Protein AF-A0A2T8IN12-F1 (afdb_monomer_lite)

Secondary structure (DSSP, 8-state):
-----TTS---------HHHHHHHHHHHHHTS-S----TTSHHHHHHHHHHHHHHHHHHHHHHH--SPPPPPP---HHHHHHHHHTSTT--HHHHHHHHHHHTT-HHHHHHHHHS-HHHHHHHHHHHHHTT--

Structure (mmCIF, N/CA/C/O backbone):
data_AF-A0A2T8IN12-F1
#
_entry.id   AF-A0A2T8IN12-F1
#
loop_
_atom_site.group_PDB
_atom_site.id
_atom_site.type_symbol
_atom_site.label_atom_id
_atom_site.label_alt_id
_atom_site.label_comp_id
_atom_site.label_asym_id
_atom_site.label_entity_id
_atom_site.label_seq_id
_atom_site.pdbx_PDB_ins_code
_atom_site.Cartn_x
_atom_site.Cartn_y
_atom_site.Cartn_z
_atom_site.occupancy
_atom_site.B_iso_or_equiv
_atom_site.auth_seq_id
_atom_site.auth_comp_id
_atom_site.auth_asym_id
_atom_site.auth_atom_id
_atom_site.pdbx_PDB_model_num
ATOM 1 N N . MET A 1 1 ? 20.262 48.082 23.433 1.00 47.81 1 MET A N 1
ATOM 2 C CA . MET A 1 1 ? 20.733 46.993 22.547 1.00 47.81 1 MET A CA 1
ATOM 3 C C . MET A 1 1 ? 19.519 46.259 22.008 1.00 47.81 1 MET A C 1
ATOM 5 O O . MET A 1 1 ? 18.565 46.133 22.762 1.00 47.81 1 MET A O 1
ATOM 9 N N . GLN A 1 2 ? 19.603 45.793 20.756 1.00 47.00 2 GLN A N 1
ATOM 10 C CA . GLN A 1 2 ? 18.545 45.247 19.884 1.00 47.00 2 GLN A CA 1
ATOM 11 C C . GLN A 1 2 ? 17.667 46.369 19.283 1.00 47.00 2 GLN A C 1
ATOM 13 O O . GLN A 1 2 ? 16.804 46.893 19.968 1.00 47.00 2 GLN A O 1
ATOM 18 N N . SER A 1 3 ? 17.843 46.939 18.082 1.00 46.34 3 SER A N 1
ATOM 19 C CA . SER A 1 3 ? 18.416 46.531 16.783 1.00 46.34 3 SER A CA 1
ATOM 20 C C . SER A 1 3 ? 17.981 45.152 16.295 1.00 46.34 3 SER A C 1
ATOM 22 O O . SER A 1 3 ? 18.383 44.154 16.879 1.00 46.34 3 SER A O 1
ATOM 24 N N . ALA A 1 4 ? 17.269 45.145 15.163 1.00 51.28 4 ALA A N 1
ATOM 25 C CA . ALA A 1 4 ? 16.665 43.989 14.499 1.00 51.28 4 ALA A CA 1
ATOM 26 C C . ALA A 1 4 ? 15.532 43.402 15.355 1.00 51.28 4 ALA A C 1
ATOM 28 O O . ALA A 1 4 ? 15.765 42.807 16.391 1.00 51.28 4 ALA A O 1
ATOM 29 N N . LEU A 1 5 ? 14.257 43.613 15.039 1.00 48.06 5 LEU A N 1
ATOM 30 C CA . LEU A 1 5 ? 13.572 42.770 14.054 1.00 48.06 5 LEU A CA 1
ATOM 31 C C . LEU A 1 5 ? 12.218 43.371 13.607 1.00 48.06 5 LEU A C 1
ATOM 33 O O . LEU A 1 5 ? 11.322 42.638 13.209 1.00 48.06 5 LEU A O 1
ATOM 37 N N . PHE A 1 6 ? 12.034 44.696 13.606 1.00 42.88 6 PHE A N 1
ATOM 38 C CA . PHE A 1 6 ? 10.817 45.303 13.027 1.00 42.88 6 PHE A CA 1
ATOM 39 C C . PHE A 1 6 ? 10.934 45.525 11.509 1.00 42.88 6 PHE A C 1
ATOM 41 O O . PHE A 1 6 ? 10.528 46.545 10.958 1.00 42.88 6 PHE A O 1
ATOM 48 N N . THR A 1 7 ? 11.564 44.574 10.821 1.00 45.62 7 THR A N 1
ATOM 49 C CA . THR A 1 7 ? 11.820 44.645 9.376 1.00 45.62 7 THR A CA 1
ATOM 50 C C . THR A 1 7 ? 11.661 43.284 8.714 1.00 45.62 7 THR A C 1
ATOM 52 O O . THR A 1 7 ? 12.397 42.995 7.788 1.00 45.62 7 THR A O 1
ATOM 55 N N . GLN A 1 8 ? 10.731 42.431 9.157 1.00 51.09 8 GLN A N 1
ATOM 56 C CA . GLN A 1 8 ? 10.420 41.177 8.447 1.00 51.09 8 GLN A CA 1
ATOM 57 C C . GLN A 1 8 ? 8.926 40.830 8.432 1.00 51.09 8 GLN A C 1
ATOM 59 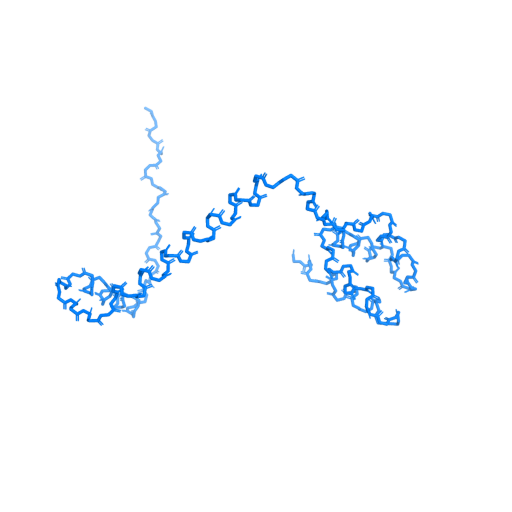O O . GLN A 1 8 ? 8.548 39.693 8.669 1.00 51.09 8 GLN A O 1
ATOM 64 N N . LEU A 1 9 ? 8.063 41.785 8.077 1.00 41.50 9 LEU A N 1
ATOM 65 C CA . LEU A 1 9 ? 6.827 41.422 7.370 1.00 41.50 9 LEU A CA 1
ATOM 66 C C . LEU A 1 9 ? 6.371 42.522 6.396 1.00 41.50 9 LEU A C 1
ATOM 68 O O . LEU A 1 9 ? 5.187 42.808 6.251 1.00 41.50 9 LEU A O 1
ATOM 72 N N . ILE A 1 10 ? 7.326 43.138 5.691 1.00 45.25 10 ILE A N 1
ATOM 73 C CA . ILE A 1 10 ? 7.019 43.771 4.405 1.00 45.25 10 ILE A CA 1
ATOM 74 C C . ILE A 1 10 ? 6.948 42.621 3.405 1.00 45.25 10 ILE A C 1
ATOM 76 O O . ILE A 1 10 ? 7.937 42.252 2.776 1.00 45.25 10 ILE A O 1
ATOM 80 N N . VAL A 1 11 ? 5.772 42.000 3.314 1.00 46.38 11 VAL A N 1
ATOM 81 C CA . VAL A 1 11 ? 5.441 41.153 2.169 1.00 46.38 11 VAL A CA 1
ATOM 82 C C . VAL A 1 11 ? 5.597 42.040 0.931 1.00 46.38 11 VAL A C 1
ATOM 84 O O . VAL A 1 11 ? 5.002 43.124 0.900 1.00 46.38 11 VAL A O 1
ATOM 87 N N . PRO A 1 12 ? 6.399 41.655 -0.077 1.00 46.28 12 PRO A N 1
ATOM 88 C CA . PRO A 1 12 ? 6.499 42.436 -1.293 1.00 46.28 12 PRO A CA 1
ATOM 89 C C . PRO A 1 12 ? 5.096 42.543 -1.883 1.00 46.28 12 PRO A C 1
ATOM 91 O O . PRO A 1 12 ? 4.474 41.532 -2.204 1.00 46.28 12 PRO A O 1
ATOM 94 N N . MET A 1 13 ? 4.598 43.772 -2.024 1.00 45.09 13 MET A N 1
ATOM 95 C CA . MET A 1 13 ? 3.418 44.124 -2.816 1.00 45.09 13 MET A CA 1
ATOM 96 C C . MET A 1 13 ? 3.723 43.864 -4.301 1.00 45.09 13 MET A C 1
ATOM 98 O O . MET A 1 13 ? 3.753 44.769 -5.135 1.00 45.09 13 MET A O 1
ATOM 102 N N . ALA A 1 14 ? 4.003 42.608 -4.636 1.00 53.56 14 ALA A N 1
ATOM 103 C CA . ALA A 1 14 ? 4.143 42.114 -5.985 1.00 53.56 14 ALA A CA 1
ATOM 104 C C . ALA A 1 14 ? 2.744 42.103 -6.608 1.00 53.56 14 ALA A C 1
ATOM 106 O O . ALA A 1 14 ? 1.957 41.181 -6.432 1.00 53.56 14 ALA A O 1
ATOM 107 N N . LYS A 1 15 ? 2.430 43.206 -7.294 1.00 63.59 15 LYS A N 1
ATOM 108 C CA . LYS A 1 15 ? 1.442 43.311 -8.375 1.00 63.59 15 LYS A CA 1
ATOM 109 C C . LYS A 1 15 ? 0.139 42.529 -8.141 1.00 63.59 15 LYS A C 1
ATOM 111 O O . LYS A 1 15 ? -0.185 41.630 -8.911 1.00 63.59 15 LYS A O 1
ATOM 116 N N . VAL A 1 16 ? -0.664 42.934 -7.154 1.00 61.81 16 VAL A N 1
ATOM 117 C CA . VAL A 1 16 ? -2.066 42.485 -7.083 1.00 61.81 16 VAL A CA 1
ATOM 118 C C . VAL A 1 16 ? -2.742 42.860 -8.410 1.00 61.81 16 VAL A C 1
ATOM 120 O O . VAL A 1 16 ? -2.788 44.050 -8.753 1.00 61.81 16 VAL A O 1
ATOM 123 N N . PRO A 1 17 ? -3.233 41.889 -9.204 1.00 72.69 17 PRO A N 1
ATOM 124 C CA . PRO A 1 17 ? -3.861 42.187 -10.481 1.00 72.69 17 PRO A CA 1
ATOM 125 C C . PRO A 1 17 ? -5.030 43.147 -10.261 1.00 72.69 17 PRO A C 1
ATOM 127 O O . PRO A 1 17 ? -5.839 42.955 -9.355 1.00 72.69 17 PRO A O 1
ATOM 130 N N . ARG A 1 18 ? -5.167 44.180 -11.103 1.00 64.56 18 ARG A N 1
ATOM 131 C CA . ARG A 1 18 ? -6.249 45.182 -10.972 1.00 64.56 18 ARG A CA 1
ATOM 132 C C . ARG A 1 18 ? -7.651 44.554 -10.945 1.00 64.56 18 ARG A C 1
ATOM 134 O O . ARG A 1 18 ? -8.581 45.163 -10.427 1.00 64.56 18 ARG A O 1
ATOM 141 N N . GLN A 1 19 ? -7.797 43.347 -11.492 1.00 68.38 19 GLN A N 1
ATOM 142 C CA . GLN A 1 19 ? -9.016 42.544 -11.415 1.00 68.38 19 GLN A CA 1
ATOM 143 C C . GLN A 1 19 ? -9.281 42.008 -10.000 1.00 68.38 19 GLN A C 1
ATOM 145 O O . GLN A 1 19 ? -10.405 42.116 -9.524 1.00 68.38 19 GLN A O 1
ATOM 150 N N . VAL A 1 20 ? -8.250 41.526 -9.299 1.00 70.19 20 VAL A N 1
ATOM 151 C CA . VAL A 1 20 ? -8.346 41.061 -7.906 1.00 70.19 20 VAL A CA 1
ATOM 152 C C . VAL A 1 20 ? -8.691 42.225 -6.986 1.00 70.19 20 VAL A C 1
ATOM 154 O O . VAL A 1 20 ? -9.594 42.098 -6.170 1.00 70.19 20 VAL A O 1
ATOM 157 N N . LEU A 1 21 ? -8.077 43.398 -7.180 1.00 70.38 21 LEU A N 1
ATOM 158 C CA . LEU A 1 21 ? -8.422 44.591 -6.399 1.00 70.38 21 LEU A CA 1
ATOM 159 C C . LEU A 1 21 ? -9.871 45.050 -6.646 1.00 70.38 21 LEU A C 1
ATOM 161 O O . LEU A 1 21 ? -10.548 45.473 -5.712 1.00 70.38 21 LEU A O 1
ATOM 165 N N . ARG A 1 22 ? -10.376 44.933 -7.885 1.00 69.88 22 ARG A N 1
ATOM 166 C CA . ARG A 1 22 ? -11.790 45.198 -8.202 1.00 69.88 22 ARG A CA 1
ATOM 167 C C . ARG A 1 22 ? -12.725 44.193 -7.532 1.00 69.88 22 ARG A C 1
ATOM 169 O O . ARG A 1 22 ? -13.716 44.615 -6.950 1.00 69.88 22 ARG A O 1
ATOM 176 N N . LEU A 1 23 ? -12.398 42.903 -7.561 1.00 72.44 23 LEU A N 1
ATOM 177 C CA . LEU A 1 23 ? -13.172 41.851 -6.892 1.00 72.44 23 LEU A CA 1
ATOM 178 C C . LEU A 1 23 ? -13.209 42.040 -5.373 1.00 72.44 23 LEU A C 1
ATOM 180 O O . LEU A 1 23 ? -14.281 41.959 -4.779 1.00 72.44 23 LEU A O 1
ATOM 184 N N . LEU A 1 24 ? -12.069 42.370 -4.763 1.00 72.81 24 LEU A N 1
ATOM 185 C CA . LEU A 1 24 ? -11.970 42.653 -3.330 1.00 72.81 24 LEU A CA 1
ATOM 186 C C . LEU A 1 24 ? -12.774 43.899 -2.949 1.00 72.81 24 LEU A C 1
ATOM 188 O O . LEU A 1 24 ? -13.449 43.906 -1.925 1.00 72.81 24 LEU A O 1
ATOM 192 N N . LYS A 1 25 ? -12.775 44.929 -3.804 1.00 71.94 25 LYS A N 1
ATOM 193 C CA . LYS A 1 25 ? -13.566 46.148 -3.593 1.00 71.94 25 LYS A CA 1
ATOM 194 C C . LYS A 1 25 ? -15.070 45.915 -3.760 1.00 71.94 25 LYS A C 1
ATOM 196 O O . LYS A 1 25 ? -15.849 46.488 -3.008 1.00 71.94 25 LYS A O 1
ATOM 201 N N . ILE A 1 26 ? -15.479 45.045 -4.686 1.00 73.50 26 ILE A N 1
ATOM 202 C CA . ILE A 1 26 ? -16.879 44.613 -4.824 1.00 73.50 26 ILE A CA 1
ATOM 203 C C . ILE A 1 26 ? -17.306 43.815 -3.587 1.00 73.50 26 ILE A C 1
ATOM 205 O O . ILE A 1 26 ? -18.364 44.096 -3.036 1.00 73.50 26 ILE A O 1
ATOM 209 N N . HIS A 1 27 ? -16.481 42.877 -3.113 1.00 65.00 27 HIS A N 1
ATOM 210 C CA . HIS A 1 27 ? -16.777 42.092 -1.909 1.00 65.00 27 HIS A CA 1
ATOM 211 C C . HIS A 1 27 ? -16.854 42.955 -0.644 1.00 65.00 27 HIS A C 1
ATOM 213 O O . HIS A 1 27 ? -17.773 42.782 0.151 1.00 65.00 27 HIS A O 1
ATOM 219 N N . LEU A 1 28 ? -15.940 43.917 -0.478 1.00 66.00 28 LEU A N 1
ATOM 220 C CA . LEU A 1 28 ? -15.965 44.848 0.653 1.00 66.00 28 LEU A CA 1
ATOM 221 C C . LEU A 1 28 ? -17.167 45.799 0.594 1.00 66.00 28 LEU A C 1
ATOM 223 O O . LEU A 1 28 ? -17.809 46.016 1.614 1.00 66.00 28 LEU A O 1
ATOM 227 N N . ASN A 1 29 ? -17.534 46.309 -0.587 1.00 62.12 29 ASN A N 1
ATOM 228 C CA . ASN A 1 29 ? -18.744 47.126 -0.726 1.00 62.12 29 ASN A CA 1
ATOM 229 C C . ASN A 1 29 ? -20.026 46.309 -0.491 1.00 62.12 29 ASN A C 1
ATOM 231 O O . ASN A 1 29 ? -20.970 46.834 0.085 1.00 62.12 29 ASN A O 1
ATOM 235 N N . LYS A 1 30 ? -20.054 45.021 -0.865 1.00 59.25 30 LYS A N 1
ATOM 236 C CA . LYS A 1 30 ? -21.177 44.107 -0.581 1.00 59.25 30 LYS A CA 1
ATOM 237 C C . LYS A 1 30 ? -21.344 43.777 0.904 1.00 59.25 30 LYS A C 1
ATOM 239 O O . LYS A 1 30 ? -22.436 43.390 1.300 1.00 59.25 30 LYS A O 1
ATOM 244 N N . LEU A 1 31 ? -20.295 43.935 1.710 1.00 49.66 31 LEU A N 1
ATOM 245 C CA . LEU A 1 31 ? -20.355 43.800 3.170 1.00 49.66 31 LEU A CA 1
ATOM 246 C C . LEU A 1 31 ? -20.833 45.081 3.873 1.00 49.66 31 LEU A C 1
ATOM 248 O O . LEU A 1 31 ? -21.176 45.021 5.049 1.00 49.66 31 LEU A O 1
ATOM 252 N N . ASN A 1 32 ? -20.881 46.212 3.161 1.00 50.28 32 ASN A N 1
ATOM 253 C CA . ASN A 1 32 ? -21.268 47.518 3.700 1.00 50.28 32 ASN A CA 1
ATOM 254 C C . ASN A 1 32 ? -22.688 47.965 3.310 1.00 50.28 32 ASN A C 1
ATOM 256 O O . ASN A 1 32 ? -23.072 49.076 3.667 1.00 50.28 32 ASN A O 1
ATOM 260 N N . ASP A 1 33 ? -23.469 47.133 2.613 1.00 41.09 33 ASP A N 1
ATOM 261 C CA . ASP A 1 33 ? -24.890 47.395 2.352 1.00 41.09 33 ASP A CA 1
ATOM 262 C C . ASP A 1 33 ? -25.755 46.764 3.463 1.00 41.09 33 ASP A C 1
ATOM 264 O O . ASP A 1 33 ? -25.914 45.540 3.487 1.00 41.09 33 ASP A O 1
ATOM 268 N N . PRO A 1 34 ? -26.372 47.549 4.369 1.00 51.28 34 PRO A N 1
ATOM 269 C CA . PRO A 1 34 ? -27.286 47.029 5.389 1.00 51.28 34 PRO A CA 1
ATOM 270 C C . PRO A 1 34 ? -28.676 46.638 4.842 1.00 51.28 34 PRO A C 1
ATOM 272 O O . PRO A 1 34 ? -29.621 46.505 5.610 1.00 51.28 34 PRO A O 1
ATOM 275 N N . SER A 1 35 ? -28.828 46.435 3.530 1.00 54.31 35 SER A N 1
ATOM 276 C CA . SER A 1 35 ? -30.115 46.127 2.892 1.00 54.31 35 SER A CA 1
ATOM 277 C C . SER A 1 35 ? -30.001 44.943 1.928 1.00 54.31 35 SER A C 1
ATOM 279 O O . SER A 1 35 ? -30.220 45.065 0.724 1.00 54.31 35 SER A O 1
ATOM 281 N N . LEU A 1 36 ? -29.668 43.770 2.465 1.00 47.16 36 LEU A N 1
ATOM 282 C CA . LEU A 1 36 ? -29.955 42.486 1.824 1.00 47.16 36 LEU A CA 1
ATOM 283 C C . LEU A 1 36 ? -31.147 41.862 2.548 1.00 47.16 36 LEU A C 1
ATOM 285 O O . LEU A 1 36 ? -30.993 40.984 3.395 1.00 47.16 36 LEU A O 1
ATOM 289 N N . ASP A 1 37 ? -32.338 42.356 2.218 1.00 50.78 37 ASP A N 1
ATOM 290 C CA . ASP A 1 37 ? -33.583 41.675 2.552 1.00 50.78 37 ASP A CA 1
ATOM 291 C C . ASP A 1 37 ? -33.670 40.409 1.683 1.00 50.78 37 ASP A C 1
ATOM 293 O O . ASP A 1 37 ? -34.038 40.437 0.508 1.00 50.78 37 ASP A O 1
ATOM 297 N N . LEU A 1 38 ? -33.168 39.304 2.236 1.00 49.00 38 LEU A N 1
ATOM 298 C CA . LEU A 1 38 ? -33.252 37.961 1.671 1.00 49.00 38 LEU A CA 1
ATOM 299 C C . LEU A 1 38 ? -34.456 37.265 2.315 1.00 49.00 38 LEU A C 1
ATOM 301 O O . LEU A 1 38 ? -34.326 36.779 3.447 1.00 49.00 38 LEU A O 1
ATOM 305 N N . PRO A 1 39 ? -35.602 37.129 1.625 1.00 49.66 39 PRO A N 1
ATOM 306 C CA . PRO A 1 39 ? -36.623 36.216 2.096 1.00 49.66 39 PRO A CA 1
ATOM 307 C C . PRO A 1 39 ? -36.055 34.796 1.963 1.00 49.66 39 PRO A C 1
ATOM 309 O O . PRO A 1 39 ? -35.594 34.399 0.895 1.00 49.66 39 PRO A O 1
ATOM 312 N N . GLN A 1 40 ? -36.090 34.038 3.066 1.00 54.84 40 GLN A N 1
ATOM 313 C CA . GLN A 1 40 ? -35.746 32.608 3.159 1.00 54.84 40 GLN A CA 1
ATOM 314 C C . GLN A 1 40 ? -34.278 32.235 3.461 1.00 54.84 40 GLN A C 1
ATOM 316 O O . GLN A 1 40 ? -33.798 31.188 3.035 1.00 54.84 40 GLN A O 1
ATOM 321 N N . ARG A 1 41 ? -33.572 33.015 4.294 1.00 53.72 41 ARG A N 1
ATOM 322 C CA . ARG A 1 41 ? -32.318 32.549 4.933 1.00 53.72 41 ARG A CA 1
ATOM 323 C C . ARG A 1 41 ? -32.535 31.806 6.262 1.00 53.72 41 ARG A C 1
ATOM 325 O O . ARG A 1 41 ? -31.732 30.946 6.608 1.00 53.72 41 ARG A O 1
ATOM 332 N N . GLN A 1 42 ? -33.632 32.094 6.972 1.00 56.97 42 GLN A N 1
ATOM 333 C CA . GLN A 1 42 ? -33.956 31.476 8.270 1.00 56.97 42 GLN A CA 1
ATOM 334 C C . GLN A 1 42 ? -34.199 29.964 8.155 1.00 56.97 42 GLN A C 1
ATOM 336 O O . GLN A 1 42 ? -33.547 29.183 8.835 1.00 56.97 42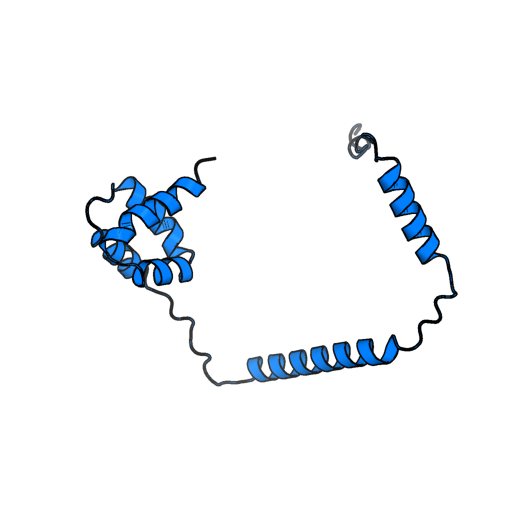 GLN A O 1
ATOM 341 N N . ARG A 1 43 ? -35.038 29.527 7.204 1.00 62.66 43 ARG A N 1
ATOM 342 C CA . ARG A 1 43 ? -35.460 28.117 7.098 1.00 62.66 43 ARG A CA 1
ATOM 343 C C . ARG A 1 43 ? -34.316 27.137 6.803 1.00 62.66 43 ARG A C 1
ATOM 345 O O . ARG A 1 43 ? -34.336 26.014 7.291 1.00 62.66 43 ARG A O 1
ATOM 352 N N . THR A 1 44 ? -33.328 27.551 6.009 1.00 72.69 44 THR A N 1
ATOM 353 C CA . THR A 1 44 ? -32.158 26.715 5.681 1.00 72.69 44 THR A CA 1
ATOM 354 C C . THR A 1 44 ? -31.147 26.688 6.827 1.00 72.69 44 THR A C 1
ATOM 356 O O . THR A 1 44 ? -30.555 25.64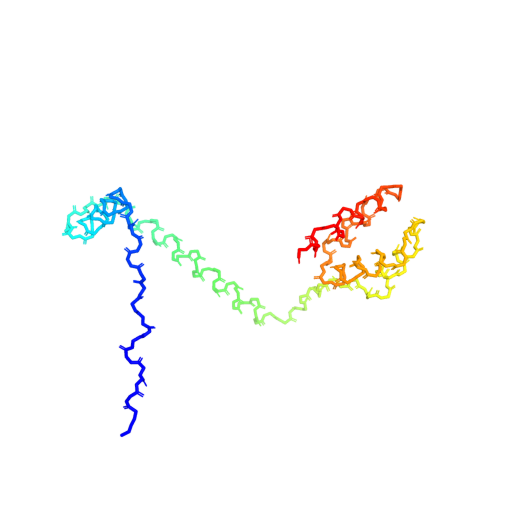5 7.088 1.00 72.69 44 THR A O 1
ATOM 359 N N . GLY A 1 45 ? -30.965 27.812 7.531 1.00 78.38 45 GLY A N 1
ATOM 360 C CA . GLY A 1 45 ? -30.088 27.885 8.702 1.00 78.38 45 GLY A CA 1
ATOM 361 C C . GLY A 1 45 ? -30.581 26.997 9.842 1.00 78.38 45 GLY A C 1
ATOM 362 O O . GLY A 1 45 ? -29.801 26.221 10.389 1.00 78.38 45 GLY A O 1
ATOM 363 N N . ASP A 1 46 ? -31.884 27.041 10.117 1.00 84.25 46 ASP A N 1
ATOM 364 C CA . ASP A 1 46 ? -32.508 26.226 11.161 1.00 84.25 46 ASP A CA 1
ATOM 365 C C . ASP A 1 46 ? -32.393 24.727 10.848 1.00 84.25 46 ASP A C 1
ATOM 367 O O . ASP A 1 46 ? -32.026 23.944 11.718 1.00 84.25 46 ASP A O 1
ATOM 371 N N . ALA A 1 47 ? -32.596 24.321 9.588 1.00 85.50 47 ALA A N 1
ATOM 372 C CA . ALA A 1 47 ? -32.429 22.928 9.170 1.00 85.50 47 ALA A CA 1
ATOM 373 C C . ALA A 1 47 ? -30.984 22.422 9.352 1.00 85.50 47 ALA A C 1
ATOM 375 O O . ALA A 1 47 ? -30.776 21.299 9.809 1.00 85.50 47 ALA A O 1
ATOM 376 N N . ILE A 1 48 ? -29.979 23.247 9.036 1.00 89.56 48 ILE A N 1
ATOM 377 C CA . ILE A 1 48 ? -28.562 22.899 9.242 1.00 89.56 48 ILE A CA 1
ATOM 378 C C . ILE A 1 48 ? -28.242 22.775 10.735 1.00 89.56 48 ILE A C 1
ATOM 380 O O . ILE A 1 48 ? -27.564 21.829 11.138 1.00 89.56 48 ILE A O 1
ATOM 384 N N . LEU A 1 49 ? -28.739 23.703 11.558 1.00 88.50 49 LEU A N 1
ATOM 385 C CA . LEU A 1 49 ? -28.546 23.663 13.008 1.00 88.50 49 LEU A CA 1
ATOM 386 C C . LEU A 1 49 ? -29.212 22.435 13.640 1.00 88.50 49 LEU A C 1
ATOM 388 O O . LEU A 1 49 ? -28.603 21.810 14.508 1.00 88.50 49 LEU A O 1
ATOM 392 N N . CYS A 1 50 ? -30.406 22.054 13.178 1.00 86.06 50 CYS A N 1
ATOM 393 C CA . CYS A 1 50 ? -31.068 20.818 13.595 1.00 86.06 50 CYS A CA 1
ATOM 394 C C . CYS A 1 50 ? -30.229 19.583 13.246 1.00 86.06 50 CYS A C 1
ATOM 396 O O . CYS A 1 50 ? -29.899 18.816 14.145 1.00 86.06 50 CYS A O 1
ATOM 398 N N . MET A 1 51 ? -29.783 19.441 11.991 1.00 93.06 51 MET A N 1
ATOM 399 C CA . MET A 1 51 ? -28.945 18.303 11.578 1.00 93.06 51 MET A CA 1
ATOM 400 C C . MET A 1 51 ? -27.640 18.210 12.383 1.00 93.06 51 MET A C 1
ATOM 402 O O . MET A 1 51 ? -27.200 17.118 12.739 1.00 93.06 51 MET A O 1
ATOM 406 N N . LEU A 1 52 ? -27.021 19.352 12.701 1.00 92.31 52 LEU A N 1
ATOM 407 C CA . LEU A 1 52 ? -25.815 19.382 13.528 1.00 92.31 52 LEU A CA 1
ATOM 408 C C . LEU A 1 52 ? -26.106 18.976 14.982 1.00 92.31 52 LEU A C 1
ATOM 410 O O . LEU A 1 52 ? -25.291 18.297 15.610 1.00 92.31 52 LEU A O 1
ATOM 414 N N . GLY A 1 53 ? -27.264 19.379 15.508 1.00 91.69 53 GLY A N 1
ATOM 415 C CA . GLY A 1 53 ? -27.766 18.939 16.807 1.00 91.69 53 GLY A CA 1
ATOM 416 C C . GLY A 1 53 ? -27.942 17.423 16.864 1.00 91.69 53 GLY A C 1
ATOM 417 O O . GLY A 1 53 ? -27.407 16.793 17.776 1.00 91.69 53 GLY A O 1
ATOM 418 N N . ASP A 1 54 ? -28.592 16.848 15.852 1.00 91.06 54 ASP A N 1
ATOM 419 C CA . ASP A 1 54 ? -28.857 15.408 15.746 1.00 91.06 54 ASP A CA 1
ATOM 420 C C . ASP A 1 54 ? -27.566 14.586 15.600 1.00 91.06 54 ASP A C 1
ATOM 422 O O . ASP A 1 54 ? -27.402 13.531 16.213 1.00 91.06 54 ASP A O 1
ATOM 426 N N . MET A 1 55 ? -26.586 15.085 14.843 1.00 93.31 55 MET A N 1
ATOM 427 C CA . MET A 1 55 ? -25.263 14.454 14.768 1.00 93.31 55 MET A CA 1
ATOM 428 C C . MET A 1 55 ? -24.542 14.484 16.117 1.00 93.31 55 MET A C 1
ATOM 430 O O . MET A 1 55 ? -23.922 13.498 16.518 1.00 93.31 55 MET A O 1
ATOM 434 N N . LYS A 1 56 ? -24.619 15.608 16.839 1.00 92.12 56 LYS A N 1
ATOM 435 C CA . LYS A 1 56 ? -23.982 15.750 18.152 1.00 92.12 56 LYS A CA 1
ATOM 436 C C . LYS A 1 56 ? -24.606 14.809 19.183 1.00 92.12 56 LYS A C 1
ATOM 438 O O . LYS A 1 56 ? -23.870 14.269 20.012 1.00 92.12 56 LYS A O 1
ATOM 443 N N . THR A 1 57 ? -25.925 14.633 19.176 1.00 91.19 57 THR A N 1
ATOM 444 C CA . THR A 1 57 ? -26.600 13.684 20.075 1.00 91.19 57 THR A CA 1
ATOM 445 C C . THR A 1 57 ? -26.236 12.251 19.709 1.00 91.19 57 THR A C 1
ATOM 447 O O . THR A 1 57 ? -25.730 11.539 20.572 1.00 91.19 57 THR A O 1
ATOM 450 N N . SER A 1 58 ? -26.330 11.882 18.427 1.00 87.69 58 SER A N 1
ATOM 451 C CA . SER A 1 58 ? -25.945 10.554 17.930 1.00 87.69 58 SER A CA 1
ATOM 452 C C . SER A 1 58 ? -24.498 10.188 18.279 1.00 87.69 58 SER A C 1
ATOM 454 O O . SER A 1 58 ? -24.233 9.086 18.755 1.00 87.69 58 SER A O 1
ATOM 456 N N . PHE A 1 59 ? -23.561 11.127 18.130 1.00 88.50 59 PHE A N 1
ATOM 457 C CA . PHE A 1 59 ? -22.166 10.915 18.514 1.00 88.50 59 PHE A CA 1
ATOM 458 C C . PHE A 1 59 ? -21.993 10.719 20.028 1.00 88.50 59 PHE A C 1
ATOM 460 O O . PHE A 1 59 ? -21.242 9.847 20.456 1.00 88.50 59 PHE A O 1
ATOM 467 N N . ASN A 1 60 ? -22.694 11.500 20.857 1.00 88.88 60 ASN A N 1
ATOM 468 C CA . ASN A 1 60 ? -22.646 11.321 22.312 1.00 88.88 60 ASN A CA 1
ATOM 469 C C . ASN A 1 60 ? -23.243 9.982 22.752 1.00 88.88 60 ASN A C 1
ATOM 471 O O . ASN A 1 60 ? -22.718 9.365 23.677 1.00 88.88 60 ASN A O 1
ATOM 475 N N . ASP A 1 61 ? -24.311 9.532 22.099 1.00 88.50 61 ASP A N 1
ATOM 476 C CA . ASP A 1 61 ? -24.915 8.230 22.369 1.00 88.50 61 ASP A CA 1
ATOM 477 C C . ASP A 1 61 ? -23.972 7.097 21.945 1.00 88.50 61 ASP A C 1
ATOM 479 O O . ASP A 1 61 ? -23.775 6.154 22.709 1.00 88.50 61 ASP A O 1
ATOM 483 N N . ALA A 1 62 ? -23.288 7.239 20.803 1.00 85.56 62 ALA A N 1
ATOM 484 C CA . ALA A 1 62 ? -22.256 6.302 20.365 1.00 85.56 62 ALA A CA 1
ATOM 485 C C . ALA A 1 62 ? -21.077 6.220 21.352 1.00 85.56 62 ALA A C 1
ATOM 487 O O . ALA A 1 62 ? -20.605 5.125 21.638 1.00 85.56 62 ALA A O 1
ATOM 488 N N . LEU A 1 63 ? -20.633 7.345 21.930 1.00 84.12 63 LEU A N 1
ATOM 489 C CA . LEU A 1 63 ? -19.577 7.350 22.955 1.00 84.12 63 LEU A CA 1
ATOM 490 C C . LEU A 1 63 ? -20.009 6.725 24.287 1.00 84.12 63 LEU A C 1
ATOM 492 O O . LEU A 1 63 ? -19.168 6.222 25.030 1.00 84.12 63 LEU A O 1
ATOM 496 N N . LYS A 1 64 ? -21.300 6.801 24.620 1.00 87.50 64 LYS A N 1
ATOM 497 C CA . LYS A 1 64 ? -21.867 6.169 25.820 1.00 87.50 64 LYS A CA 1
ATOM 498 C C . LYS A 1 64 ? -22.209 4.700 25.602 1.00 87.50 64 LYS A C 1
ATOM 500 O O . LYS A 1 64 ? -22.431 3.993 26.585 1.00 87.50 64 LYS A O 1
ATOM 505 N N . SER A 1 65 ? -22.277 4.258 24.348 1.00 84.06 65 SER A N 1
ATOM 506 C CA . SER A 1 65 ? -22.498 2.861 24.020 1.00 84.06 65 SER A CA 1
ATOM 507 C C . SER A 1 65 ? -21.338 2.018 24.538 1.00 84.06 65 SER A C 1
ATOM 509 O O . SER A 1 65 ? -20.169 2.295 24.281 1.00 84.06 65 SER A O 1
ATOM 511 N N . THR A 1 66 ? -21.676 0.972 25.281 1.00 78.25 66 THR A N 1
ATOM 512 C CA . THR A 1 66 ? -20.756 -0.084 25.713 1.00 78.25 66 THR A CA 1
ATOM 513 C C . THR A 1 66 ? -20.656 -1.218 24.694 1.00 78.25 66 THR A C 1
ATOM 515 O O . THR A 1 66 ? -19.924 -2.179 24.935 1.00 78.25 66 THR A O 1
ATOM 518 N N . GLU A 1 67 ? -21.378 -1.133 23.571 1.00 82.75 67 GLU A N 1
ATOM 519 C CA . GLU A 1 67 ? -21.241 -2.086 22.474 1.00 82.75 67 GLU A CA 1
ATOM 520 C C . GLU A 1 67 ? -19.837 -1.956 21.859 1.00 82.75 67 GLU A C 1
ATOM 522 O O . GLU A 1 67 ? -19.444 -0.854 21.462 1.00 82.75 67 GLU A O 1
ATOM 527 N N . PRO A 1 68 ? -19.052 -3.046 21.786 1.00 75.19 68 PRO A N 1
ATOM 528 C CA . PRO A 1 68 ? -17.747 -3.008 21.149 1.00 75.19 68 PRO A CA 1
ATOM 529 C C . PRO A 1 68 ? -17.918 -2.641 19.678 1.00 75.19 68 PRO A C 1
ATOM 531 O O . PRO A 1 68 ? -18.511 -3.394 18.905 1.00 75.19 68 PRO A O 1
ATOM 534 N N . LEU A 1 69 ? -17.377 -1.492 19.279 1.00 74.38 69 LEU A N 1
ATOM 535 C CA . LEU A 1 69 ? -17.285 -1.160 17.867 1.00 74.38 69 LEU A CA 1
ATOM 536 C C . LEU A 1 69 ? -16.431 -2.241 17.181 1.00 74.38 69 LEU A C 1
ATOM 538 O O . LEU A 1 69 ? -15.392 -2.615 17.743 1.00 74.38 69 LEU A O 1
ATOM 542 N N . PRO A 1 70 ? -16.819 -2.748 15.993 1.00 76.06 70 PRO A N 1
ATOM 543 C CA . PRO A 1 70 ? -15.936 -3.605 15.221 1.00 76.06 70 PRO A CA 1
ATOM 544 C C . PRO A 1 70 ? -14.608 -2.874 15.046 1.00 76.06 70 PRO A C 1
ATOM 546 O O . PRO A 1 70 ? -14.555 -1.762 14.515 1.00 76.06 70 PRO A O 1
ATOM 549 N N . LEU A 1 71 ? -13.543 -3.480 15.568 1.00 72.81 71 LEU A N 1
ATOM 550 C CA . LEU A 1 71 ? -12.204 -2.951 15.387 1.00 72.81 71 LEU A CA 1
ATOM 551 C C . LEU A 1 71 ? -11.945 -2.862 13.880 1.00 72.81 71 LEU A C 1
ATOM 553 O O . LEU A 1 71 ? -12.339 -3.782 13.154 1.00 72.81 71 LEU A O 1
ATOM 557 N N . PRO A 1 72 ? -11.292 -1.788 13.400 1.00 72.31 72 PRO A N 1
ATOM 558 C CA . PRO A 1 72 ? -10.796 -1.776 12.038 1.00 72.31 72 PRO A CA 1
ATOM 559 C C . PRO A 1 72 ? -9.977 -3.052 11.854 1.00 72.31 72 PRO A C 1
ATOM 561 O O . PRO A 1 72 ? -9.061 -3.314 12.639 1.00 72.31 72 PRO A O 1
ATOM 564 N N . HIS A 1 73 ? -10.353 -3.881 10.880 1.00 75.25 73 HIS A N 1
ATOM 565 C CA . HIS A 1 73 ? -9.475 -4.959 10.462 1.00 75.25 73 HIS A CA 1
ATOM 566 C C . HIS A 1 73 ? -8.189 -4.284 10.011 1.00 75.25 73 HIS A C 1
ATOM 568 O O . HIS A 1 73 ? -8.273 -3.413 9.161 1.00 75.25 73 HIS A O 1
ATOM 574 N N . VAL A 1 74 ? -7.061 -4.633 10.625 1.00 84.06 74 VAL A N 1
ATOM 575 C CA . VAL A 1 74 ? -5.746 -4.164 10.203 1.00 84.06 74 VAL A CA 1
ATOM 576 C C . VAL A 1 74 ? -4.975 -5.382 9.753 1.00 84.06 74 VAL A C 1
ATOM 578 O O . VAL A 1 74 ? -4.666 -6.265 10.558 1.00 84.06 74 VAL A O 1
ATOM 581 N N . THR A 1 75 ? -4.658 -5.419 8.467 1.00 90.81 75 THR A N 1
ATOM 582 C CA . THR A 1 75 ? -3.829 -6.474 7.892 1.00 90.81 75 THR A CA 1
ATOM 583 C C . THR A 1 75 ? -2.459 -6.494 8.590 1.00 90.81 75 THR A C 1
ATOM 585 O O . THR A 1 75 ? -1.757 -5.476 8.599 1.00 90.81 75 THR A O 1
ATOM 588 N N . PRO A 1 76 ? -2.033 -7.631 9.172 1.00 93.94 76 PRO A N 1
ATOM 589 C CA . PRO A 1 76 ? -0.739 -7.737 9.830 1.00 93.94 76 PRO A CA 1
ATOM 590 C C . PRO A 1 76 ? 0.423 -7.387 8.883 1.00 93.94 76 PRO A C 1
ATOM 592 O O . PRO A 1 76 ? 0.465 -7.880 7.755 1.00 93.94 76 PRO A O 1
ATOM 595 N N . PRO A 1 77 ? 1.446 -6.633 9.333 1.00 95.88 77 PRO A N 1
ATOM 596 C CA . PRO A 1 77 ? 2.591 -6.285 8.485 1.00 95.88 77 PRO A CA 1
ATOM 597 C C . PRO A 1 77 ? 3.308 -7.497 7.869 1.00 95.88 77 PRO A C 1
ATOM 599 O O . PRO A 1 77 ? 3.761 -7.448 6.727 1.00 95.88 77 PRO A O 1
ATOM 602 N N . ALA A 1 78 ? 3.372 -8.612 8.603 1.00 96.75 78 ALA A N 1
ATOM 603 C CA . ALA A 1 78 ? 3.953 -9.858 8.108 1.00 96.75 78 ALA A CA 1
ATOM 604 C C . ALA A 1 78 ? 3.180 -10.433 6.906 1.00 96.75 78 ALA A C 1
ATOM 606 O O . ALA A 1 78 ? 3.795 -10.957 5.980 1.00 96.75 78 ALA A O 1
ATOM 607 N N . GLU A 1 79 ? 1.853 -10.297 6.893 1.00 97.00 79 GLU A N 1
ATOM 608 C CA . GLU A 1 79 ? 0.995 -10.761 5.799 1.00 97.00 79 GLU A CA 1
ATOM 609 C C . GLU A 1 79 ? 1.157 -9.891 4.549 1.00 97.00 79 GLU A C 1
ATOM 611 O O . GLU A 1 79 ? 1.270 -10.412 3.436 1.00 97.00 79 GLU A O 1
ATOM 616 N N . ILE A 1 80 ? 1.276 -8.571 4.730 1.00 97.31 80 ILE A N 1
ATOM 617 C CA . ILE A 1 80 ? 1.587 -7.642 3.635 1.00 97.31 80 ILE A CA 1
ATOM 618 C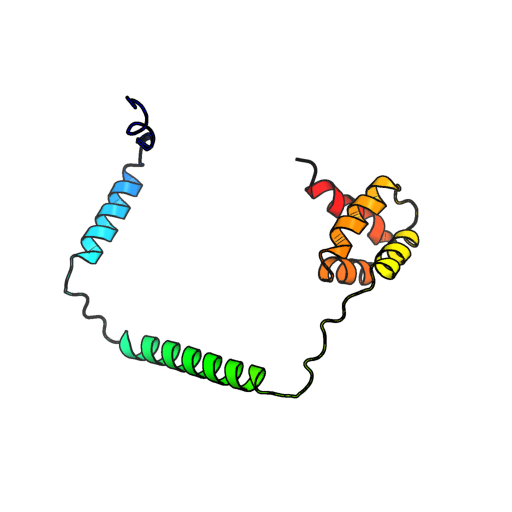 C . ILE A 1 80 ? 2.925 -8.026 2.993 1.00 97.31 80 ILE A C 1
ATOM 620 O O . ILE A 1 80 ? 3.033 -8.117 1.769 1.00 97.31 80 ILE A O 1
ATOM 624 N N . PHE A 1 81 ? 3.948 -8.286 3.811 1.00 97.38 81 PHE A N 1
ATOM 625 C CA . PHE A 1 81 ? 5.264 -8.670 3.309 1.00 97.38 81 PHE A CA 1
ATOM 626 C C . PHE A 1 81 ? 5.239 -10.022 2.582 1.00 97.38 81 PHE A C 1
ATOM 628 O O . PHE A 1 81 ? 5.780 -10.127 1.483 1.00 97.38 81 PHE A O 1
ATOM 635 N N . ALA A 1 82 ? 4.567 -11.032 3.140 1.00 97.75 82 ALA A N 1
ATOM 636 C CA . ALA A 1 82 ? 4.423 -12.343 2.505 1.00 97.75 82 ALA A CA 1
ATOM 637 C C . ALA A 1 82 ? 3.697 -12.251 1.151 1.00 97.75 82 ALA A C 1
ATOM 639 O O . ALA A 1 82 ? 4.132 -12.853 0.169 1.00 97.75 82 ALA A O 1
ATOM 640 N N . SER A 1 83 ? 2.642 -11.438 1.071 1.00 97.06 83 SER A N 1
ATOM 641 C CA . SER A 1 83 ? 1.894 -11.206 -0.171 1.00 97.06 83 SER A CA 1
ATOM 642 C C . SER A 1 83 ? 2.771 -10.585 -1.258 1.00 97.06 83 SER A C 1
ATOM 644 O O . SER A 1 83 ? 2.692 -10.979 -2.420 1.00 97.06 83 SER A O 1
ATOM 646 N N . LEU A 1 84 ? 3.657 -9.657 -0.885 1.00 97.50 84 LEU A N 1
ATOM 647 C CA . LEU A 1 84 ? 4.630 -9.075 -1.810 1.00 97.50 84 LEU A CA 1
ATOM 648 C C . LEU A 1 84 ? 5.663 -10.097 -2.298 1.00 97.50 84 LEU A C 1
ATOM 650 O O . LEU A 1 84 ? 6.034 -10.064 -3.468 1.00 97.50 84 LEU A O 1
ATOM 654 N N . GLN A 1 85 ? 6.100 -11.020 -1.435 1.00 97.25 85 GLN A N 1
ATOM 655 C CA . GLN A 1 85 ? 7.036 -12.086 -1.813 1.00 97.25 85 GLN A CA 1
ATOM 656 C C . GLN A 1 85 ? 6.440 -13.089 -2.809 1.00 97.25 85 GLN A C 1
ATOM 658 O O . GLN A 1 85 ? 7.194 -13.761 -3.510 1.00 97.25 85 GLN A O 1
ATOM 663 N N . MET A 1 86 ? 5.110 -13.194 -2.887 1.00 97.38 86 MET A N 1
ATOM 664 C CA . MET A 1 86 ? 4.440 -14.060 -3.862 1.00 97.38 86 MET A CA 1
ATOM 665 C C . MET A 1 86 ? 4.438 -13.485 -5.282 1.00 97.38 86 MET A C 1
ATOM 667 O O . MET A 1 86 ? 4.182 -14.225 -6.230 1.00 97.38 86 MET A O 1
ATOM 671 N N . ILE A 1 87 ? 4.706 -12.187 -5.445 1.00 96.94 87 ILE A N 1
ATOM 672 C CA . ILE A 1 87 ? 4.697 -11.537 -6.754 1.00 96.94 87 ILE A CA 1
ATOM 673 C C . ILE A 1 87 ? 6.045 -11.812 -7.438 1.00 96.94 87 ILE A C 1
ATOM 675 O O . ILE A 1 87 ? 7.089 -11.398 -6.922 1.00 96.94 87 ILE A O 1
ATOM 679 N N . PRO A 1 88 ? 6.057 -12.495 -8.596 1.00 94.69 88 PRO A N 1
ATOM 680 C CA . PRO A 1 88 ? 7.297 -12.846 -9.270 1.00 94.69 88 PRO A CA 1
ATOM 681 C C . PRO A 1 88 ? 8.001 -11.611 -9.850 1.00 94.69 88 PRO A C 1
ATOM 683 O O . PRO A 1 88 ? 7.382 -10.597 -10.174 1.00 94.69 88 PRO A O 1
ATOM 686 N N . ASP A 1 89 ? 9.320 -11.719 -10.013 1.00 95.31 89 ASP A N 1
ATOM 687 C CA . ASP A 1 89 ? 10.166 -10.765 -10.740 1.00 95.31 89 ASP A CA 1
ATOM 688 C C . ASP A 1 89 ? 10.120 -9.306 -10.250 1.00 95.31 89 ASP A C 1
ATOM 690 O O . ASP A 1 89 ? 10.403 -8.381 -11.021 1.00 95.31 89 ASP A O 1
ATOM 694 N N . VAL A 1 90 ? 9.780 -9.072 -8.980 1.00 95.56 90 VAL A N 1
ATOM 695 C CA . VAL A 1 90 ? 9.885 -7.751 -8.343 1.00 95.56 90 VAL A CA 1
ATOM 696 C C . VAL A 1 90 ? 11.280 -7.594 -7.742 1.00 95.56 90 VAL A C 1
ATOM 698 O O . VAL A 1 90 ? 11.716 -8.395 -6.913 1.00 95.56 90 VAL A O 1
ATOM 701 N N . ALA A 1 91 ? 12.001 -6.541 -8.130 1.00 96.12 91 ALA A N 1
ATOM 702 C CA . ALA A 1 91 ? 13.298 -6.252 -7.535 1.00 96.12 91 ALA A CA 1
ATOM 703 C C . ALA A 1 91 ? 13.145 -5.942 -6.037 1.00 96.12 91 ALA A C 1
ATOM 705 O O . ALA A 1 91 ? 12.227 -5.234 -5.622 1.00 96.12 91 ALA A O 1
ATOM 706 N N . ARG A 1 92 ? 14.091 -6.409 -5.210 1.00 96.38 92 ARG A N 1
ATOM 707 C CA . ARG A 1 92 ? 14.049 -6.231 -3.745 1.00 96.38 92 ARG A CA 1
ATOM 708 C C . ARG A 1 92 ? 13.826 -4.773 -3.324 1.00 96.38 92 ARG A C 1
ATOM 710 O O . ARG A 1 92 ? 13.093 -4.517 -2.376 1.00 96.38 92 ARG A O 1
ATOM 717 N N . CYS A 1 93 ? 14.455 -3.823 -4.017 1.00 95.88 93 CYS A N 1
ATOM 718 C CA . CYS A 1 93 ? 14.304 -2.398 -3.725 1.00 95.88 93 CYS A CA 1
ATOM 719 C C . CYS A 1 93 ? 12.869 -1.907 -3.958 1.00 95.88 93 CYS A C 1
ATOM 721 O O . CYS A 1 93 ? 12.340 -1.172 -3.128 1.00 95.88 93 CYS A O 1
ATOM 723 N N . ASP A 1 94 ? 12.234 -2.330 -5.050 1.00 96.25 94 ASP A N 1
ATOM 724 C CA . ASP A 1 94 ? 10.860 -1.941 -5.373 1.00 96.25 94 ASP A CA 1
ATOM 725 C C . ASP A 1 94 ? 9.862 -2.605 -4.429 1.00 96.25 94 ASP A C 1
ATOM 727 O O . ASP A 1 94 ? 8.960 -1.939 -3.929 1.00 96.25 94 ASP A O 1
ATOM 731 N N . MET A 1 95 ? 10.093 -3.870 -4.074 1.00 96.88 95 MET A N 1
ATOM 732 C CA . MET A 1 95 ? 9.298 -4.572 -3.067 1.00 96.88 95 MET A CA 1
ATOM 733 C C . MET A 1 95 ? 9.313 -3.838 -1.717 1.00 96.88 95 MET A C 1
ATOM 735 O O . MET A 1 95 ? 8.261 -3.612 -1.124 1.00 96.88 95 MET A O 1
ATOM 739 N N . LEU A 1 96 ? 10.491 -3.414 -1.239 1.00 97.06 96 LEU A N 1
ATOM 740 C CA . LEU A 1 96 ? 10.620 -2.682 0.029 1.00 97.06 96 LEU A CA 1
ATOM 741 C C . LEU A 1 96 ? 9.980 -1.287 -0.028 1.00 97.06 96 LEU A C 1
ATOM 743 O O . LEU A 1 96 ? 9.348 -0.868 0.943 1.00 97.06 96 LEU A O 1
ATOM 747 N N . LYS A 1 97 ? 10.094 -0.578 -1.160 1.00 96.50 97 LYS A N 1
ATOM 748 C CA . LYS A 1 97 ? 9.389 0.698 -1.373 1.00 96.50 97 LYS A CA 1
ATOM 749 C C . LYS A 1 97 ? 7.876 0.509 -1.309 1.00 96.50 97 LYS A C 1
ATOM 751 O O . LYS A 1 97 ? 7.197 1.276 -0.628 1.00 96.50 97 LYS A O 1
ATOM 756 N N . SER A 1 98 ? 7.359 -0.518 -1.979 1.00 96.75 98 SER A N 1
ATOM 757 C CA . SER A 1 98 ? 5.937 -0.845 -1.963 1.00 96.75 98 SER A CA 1
ATOM 758 C C . SER A 1 98 ? 5.469 -1.230 -0.564 1.00 96.75 98 SER A C 1
ATOM 760 O O . SER A 1 98 ? 4.470 -0.692 -0.098 1.00 96.75 98 SER A O 1
ATOM 762 N N . TYR A 1 99 ? 6.225 -2.069 0.147 1.00 97.50 99 TYR A N 1
ATOM 763 C CA . TYR A 1 99 ? 5.929 -2.453 1.528 1.00 97.50 99 TYR A CA 1
ATOM 764 C C . TYR A 1 99 ? 5.747 -1.237 2.444 1.00 97.50 99 TYR A C 1
ATOM 766 O O . TYR A 1 99 ? 4.741 -1.137 3.145 1.00 97.50 99 TYR A O 1
ATOM 774 N N . GLY A 1 100 ? 6.666 -0.267 2.373 1.00 95.88 100 GLY A N 1
ATOM 775 C CA . GLY A 1 100 ? 6.572 0.969 3.153 1.00 95.88 100 GLY A CA 1
ATOM 776 C C . GLY A 1 100 ? 5.325 1.808 2.849 1.00 95.88 100 GLY A C 1
ATOM 777 O O . GLY A 1 100 ? 4.837 2.508 3.730 1.00 95.88 100 GLY A O 1
ATOM 778 N N . LYS A 1 101 ? 4.773 1.728 1.631 1.00 95.06 101 LYS A N 1
ATOM 779 C CA . LYS A 1 101 ? 3.515 2.407 1.272 1.00 95.06 101 LYS A CA 1
ATOM 780 C C . LYS A 1 101 ? 2.287 1.627 1.741 1.00 95.06 101 LYS A C 1
ATOM 782 O O . LYS A 1 101 ? 1.338 2.233 2.227 1.00 95.06 101 LYS A O 1
ATOM 787 N N . LEU A 1 102 ? 2.310 0.302 1.600 1.00 95.44 102 LEU A N 1
ATOM 788 C CA . LEU A 1 102 ? 1.175 -0.574 1.903 1.00 95.44 102 LEU A CA 1
ATOM 789 C C . LEU A 1 102 ? 0.910 -0.687 3.407 1.00 95.44 102 LEU A C 1
ATOM 791 O O . LEU A 1 102 ? -0.243 -0.655 3.818 1.00 95.44 102 LEU A O 1
ATOM 795 N N . ILE A 1 103 ? 1.956 -0.721 4.240 1.00 94.88 103 ILE A N 1
ATOM 796 C CA . ILE A 1 103 ? 1.796 -0.761 5.705 1.00 94.88 103 ILE A CA 1
ATOM 797 C C . I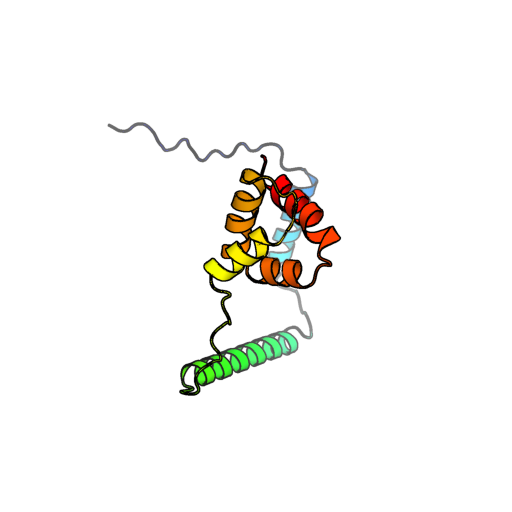LE A 1 103 ? 1.118 0.500 6.270 1.00 94.88 103 ILE A C 1
ATOM 799 O O . ILE A 1 103 ? 0.545 0.469 7.353 1.00 94.88 103 ILE A O 1
ATOM 803 N N . LEU A 1 104 ? 1.181 1.617 5.540 1.00 92.56 104 LEU A N 1
ATOM 804 C CA . LEU A 1 104 ? 0.576 2.889 5.936 1.00 92.56 104 LEU A CA 1
ATOM 805 C C . LEU A 1 104 ? -0.821 3.097 5.337 1.00 92.56 104 LEU A C 1
ATOM 807 O O . LEU A 1 104 ? -1.485 4.075 5.677 1.00 92.56 104 LEU A O 1
ATOM 811 N N . ASN A 1 105 ? -1.254 2.234 4.414 1.00 91.75 105 ASN A N 1
ATOM 812 C CA . ASN A 1 105 ? -2.519 2.392 3.711 1.00 91.75 105 ASN A CA 1
ATOM 813 C C . ASN A 1 105 ? -3.116 1.031 3.343 1.00 91.75 105 ASN A C 1
ATOM 815 O O . ASN A 1 105 ? -2.810 0.448 2.301 1.00 91.75 105 ASN A O 1
ATOM 819 N N . GLU A 1 106 ? -4.031 0.573 4.189 1.00 90.50 106 GLU A N 1
ATOM 820 C CA . GLU A 1 106 ? -4.730 -0.695 4.008 1.00 90.50 106 GLU A CA 1
ATOM 821 C C . GLU A 1 106 ? -5.576 -0.742 2.732 1.00 90.50 106 GLU A C 1
ATOM 823 O O . GLU A 1 106 ? -5.625 -1.778 2.076 1.00 90.50 106 GLU A O 1
ATOM 828 N N . CYS A 1 107 ? -6.149 0.382 2.290 1.00 93.25 107 CYS A N 1
ATOM 829 C CA . CYS A 1 107 ? -6.888 0.428 1.027 1.00 93.25 107 CYS A CA 1
ATOM 830 C C . CYS A 1 107 ? -5.987 0.122 -0.181 1.00 93.25 107 CYS A C 1
ATOM 832 O O . CYS A 1 107 ? -6.444 -0.495 -1.141 1.00 93.25 107 CYS A O 1
ATOM 834 N N . LEU A 1 108 ? -4.708 0.524 -0.150 1.00 95.25 108 LEU A N 1
ATOM 835 C CA . LEU A 1 108 ? -3.758 0.156 -1.207 1.00 95.25 108 LEU A CA 1
ATOM 836 C C . LEU A 1 108 ? -3.434 -1.338 -1.182 1.00 95.25 108 LEU A C 1
ATOM 838 O O . LEU A 1 108 ? -3.277 -1.938 -2.244 1.00 95.25 108 LEU A O 1
ATOM 842 N N . PHE A 1 109 ? -3.339 -1.937 0.007 1.00 96.06 109 PHE A N 1
ATOM 843 C CA . PHE A 1 109 ? -3.144 -3.379 0.127 1.00 96.06 109 PHE A CA 1
ATOM 844 C C . PHE A 1 109 ? -4.365 -4.151 -0.376 1.00 96.06 109 PHE A C 1
ATOM 846 O O . PHE A 1 109 ? -4.213 -5.062 -1.184 1.00 96.06 109 PHE A O 1
ATOM 853 N N . GLN A 1 110 ? -5.572 -3.731 -0.004 1.00 95.31 110 GLN A N 1
ATOM 854 C CA . GLN A 1 110 ? -6.802 -4.346 -0.492 1.00 95.31 110 GLN A CA 1
ATOM 855 C C . GLN A 1 110 ? -6.904 -4.272 -2.023 1.00 95.31 110 GLN A C 1
ATOM 857 O O . GLN A 1 110 ? -7.151 -5.285 -2.674 1.00 95.31 110 GLN A O 1
ATOM 862 N N . ALA A 1 111 ? -6.611 -3.107 -2.610 1.00 96.38 111 ALA A N 1
ATOM 863 C CA . ALA A 1 111 ? -6.569 -2.952 -4.062 1.00 96.38 111 ALA A CA 1
ATOM 864 C C . ALA A 1 111 ? -5.547 -3.903 -4.712 1.00 96.38 111 ALA A C 1
ATOM 866 O O . ALA A 1 111 ? -5.848 -4.528 -5.724 1.00 96.38 111 ALA A O 1
ATOM 867 N N . LEU A 1 112 ? -4.362 -4.075 -4.112 1.00 97.00 112 LEU A N 1
ATOM 868 C CA . LEU A 1 112 ? -3.367 -5.046 -4.581 1.00 97.00 112 LEU A CA 1
ATOM 869 C C . LEU A 1 112 ? -3.890 -6.491 -4.534 1.00 97.00 112 LEU A C 1
ATOM 871 O O . LEU A 1 112 ? -3.533 -7.300 -5.395 1.00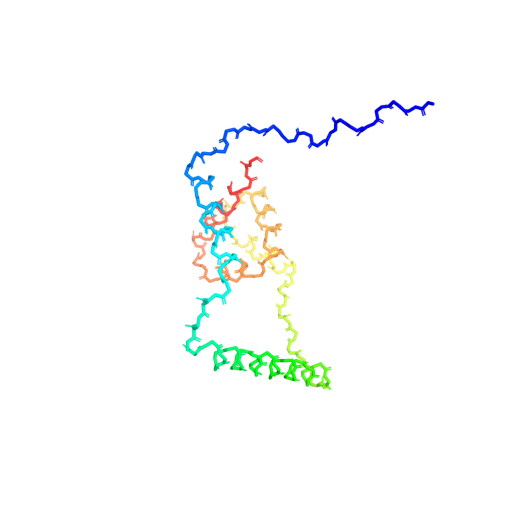 97.00 112 LEU A O 1
ATOM 875 N N . MET A 1 113 ? -4.703 -6.843 -3.538 1.00 96.06 113 MET A N 1
ATOM 876 C CA . MET A 1 113 ? -5.267 -8.189 -3.407 1.00 96.06 113 MET A CA 1
ATOM 877 C C . MET A 1 113 ? -6.347 -8.485 -4.450 1.00 96.06 113 MET A C 1
ATOM 879 O O . MET A 1 113 ? -6.434 -9.628 -4.895 1.00 96.06 113 MET A O 1
ATOM 883 N N . GLU A 1 114 ? -7.080 -7.468 -4.902 1.00 97.50 114 GLU A N 1
ATOM 884 C CA . GLU A 1 114 ? -8.105 -7.579 -5.950 1.00 97.50 114 GLU A CA 1
ATOM 885 C C . GLU A 1 114 ? -7.531 -7.667 -7.373 1.00 97.50 114 GLU A C 1
ATOM 887 O O . GLU A 1 114 ? -8.206 -8.140 -8.289 1.00 97.50 114 GLU A O 1
ATOM 892 N N . LEU A 1 115 ? -6.283 -7.239 -7.577 1.00 97.62 115 LEU A N 1
ATOM 893 C CA . LEU A 1 115 ? -5.639 -7.294 -8.886 1.00 97.62 115 LEU A CA 1
ATOM 894 C C . LEU A 1 115 ? -5.299 -8.736 -9.321 1.00 97.62 115 LEU A C 1
ATOM 896 O O . LEU A 1 115 ? -4.829 -9.539 -8.506 1.00 97.62 115 LEU A O 1
ATOM 900 N N . PRO A 1 116 ? -5.422 -9.058 -10.622 1.00 97.12 116 PRO A N 1
ATOM 901 C CA . PRO A 1 116 ? -4.846 -10.271 -11.202 1.00 97.12 116 PRO A CA 1
ATOM 902 C C . PRO A 1 116 ? -3.329 -10.350 -10.967 1.00 97.12 116 PRO A C 1
ATOM 904 O O . PRO A 1 116 ? -2.634 -9.336 -11.066 1.00 97.12 116 PRO A O 1
ATOM 907 N N . MET A 1 117 ? -2.805 -11.544 -10.655 1.00 96.75 117 MET A N 1
ATOM 908 C CA . MET A 1 117 ? -1.402 -11.753 -10.247 1.00 96.75 117 MET A CA 1
ATOM 909 C C . MET A 1 117 ? -0.379 -11.212 -11.261 1.00 96.75 117 MET A C 1
ATOM 911 O O . MET A 1 117 ? 0.630 -10.629 -10.869 1.00 96.75 117 MET A O 1
ATOM 915 N N . ASP A 1 118 ? -0.662 -11.363 -12.551 1.00 96.12 118 ASP A N 1
ATOM 916 C CA . ASP A 1 118 ? 0.133 -10.881 -13.685 1.00 96.12 118 ASP A CA 1
ATOM 917 C C . ASP A 1 118 ? 0.249 -9.349 -13.740 1.00 96.12 118 ASP A C 1
ATOM 919 O O . ASP A 1 118 ? 1.274 -8.822 -14.165 1.00 96.12 118 ASP A O 1
ATOM 923 N N . THR A 1 119 ? -0.748 -8.626 -13.227 1.00 97.12 119 THR A N 1
ATOM 924 C CA . THR A 1 119 ? -0.764 -7.151 -13.235 1.00 97.12 119 THR A CA 1
ATOM 925 C C . THR A 1 119 ? -0.156 -6.522 -11.979 1.00 97.12 119 THR A C 1
ATOM 927 O O . THR A 1 119 ? 0.212 -5.342 -11.981 1.00 97.12 119 THR A O 1
ATOM 930 N N . LYS A 1 120 ? -0.008 -7.297 -10.892 1.00 97.62 120 LYS A N 1
ATOM 931 C CA . LYS A 1 120 ? 0.420 -6.770 -9.583 1.00 97.62 120 LYS A CA 1
ATOM 932 C C . LYS A 1 120 ? 1.785 -6.096 -9.647 1.00 97.62 120 LYS A C 1
ATOM 934 O O . LYS A 1 120 ? 1.961 -5.019 -9.084 1.00 97.62 120 LYS A O 1
ATOM 939 N N . LYS A 1 121 ? 2.745 -6.693 -10.358 1.00 97.12 121 LYS A N 1
ATOM 940 C CA . LYS A 1 121 ? 4.095 -6.133 -10.508 1.00 97.12 121 LYS A CA 1
ATOM 941 C C . LYS A 1 121 ? 4.072 -4.752 -11.165 1.00 97.12 121 LYS A C 1
ATOM 943 O O . LYS A 1 121 ? 4.652 -3.818 -10.620 1.00 97.12 121 LYS A O 1
ATOM 948 N N . GLU A 1 122 ? 3.411 -4.614 -12.311 1.00 97.00 122 GLU A N 1
ATOM 949 C CA . GLU A 1 122 ? 3.347 -3.345 -13.049 1.00 97.00 122 GLU A CA 1
ATOM 950 C C . GLU A 1 122 ? 2.691 -2.248 -12.210 1.00 97.00 122 GLU A C 1
ATOM 952 O O . GLU A 1 122 ? 3.194 -1.125 -12.125 1.00 97.00 122 GLU A O 1
ATOM 957 N N . TRP A 1 123 ? 1.615 -2.602 -11.505 1.00 96.94 123 TRP A N 1
ATOM 958 C CA . TRP A 1 123 ? 0.936 -1.681 -10.607 1.00 96.94 123 TRP A CA 1
ATOM 959 C C . TRP A 1 123 ? 1.834 -1.217 -9.451 1.00 96.94 123 TRP A C 1
ATOM 961 O O . TRP A 1 123 ? 1.873 -0.021 -9.147 1.00 96.94 123 TRP A O 1
ATOM 971 N N . LEU A 1 124 ? 2.608 -2.123 -8.840 1.00 96.25 124 LEU A N 1
ATOM 972 C CA . LEU A 1 124 ? 3.577 -1.772 -7.794 1.00 96.25 124 LEU A CA 1
ATOM 973 C C . LEU A 1 124 ? 4.681 -0.837 -8.305 1.00 96.25 124 LEU A C 1
ATOM 975 O O . LEU A 1 124 ? 5.081 0.086 -7.591 1.00 96.25 124 LEU A O 1
ATOM 979 N N . LEU A 1 125 ? 5.158 -1.036 -9.535 1.00 95.56 125 LEU A N 1
ATOM 980 C CA . LEU A 1 125 ? 6.164 -0.163 -10.145 1.00 95.56 125 LEU A CA 1
ATOM 981 C C . LEU A 1 125 ? 5.607 1.247 -10.377 1.00 95.56 125 LEU A C 1
ATOM 983 O O . LEU A 1 125 ? 6.207 2.217 -9.909 1.00 95.56 125 LEU A O 1
ATOM 987 N N . MET A 1 126 ? 4.407 1.363 -10.953 1.00 95.25 126 MET A N 1
ATOM 988 C CA . MET A 1 126 ? 3.708 2.648 -11.096 1.00 95.25 126 MET A CA 1
ATOM 989 C C . MET A 1 126 ? 3.468 3.321 -9.734 1.00 95.25 126 MET A C 1
ATOM 991 O O . MET A 1 126 ? 3.582 4.544 -9.595 1.00 95.25 126 MET A O 1
ATOM 995 N N . LEU A 1 127 ? 3.133 2.537 -8.704 1.00 93.19 127 LEU A N 1
ATOM 996 C CA . LEU A 1 127 ? 2.979 3.052 -7.348 1.00 93.19 127 LEU A CA 1
ATOM 997 C C . LEU A 1 127 ? 4.305 3.623 -6.833 1.00 93.19 127 LEU A C 1
ATOM 999 O O . LEU A 1 127 ? 4.299 4.677 -6.197 1.00 93.19 127 LEU A O 1
ATOM 1003 N N . ASN A 1 128 ? 5.432 2.965 -7.098 1.00 93.19 128 ASN A N 1
ATOM 1004 C CA . ASN A 1 128 ? 6.755 3.365 -6.620 1.00 93.19 128 ASN A CA 1
ATOM 1005 C C . ASN A 1 128 ? 7.313 4.617 -7.314 1.00 93.19 128 ASN A C 1
ATOM 1007 O O . ASN A 1 128 ? 7.976 5.409 -6.641 1.00 93.19 128 ASN A O 1
ATOM 1011 N N . GLU A 1 129 ? 7.001 4.839 -8.590 1.00 87.62 129 GLU A N 1
ATOM 1012 C CA . GLU A 1 129 ? 7.475 5.992 -9.376 1.00 87.62 129 GLU A CA 1
ATOM 1013 C C . GLU A 1 129 ? 7.041 7.350 -8.803 1.00 87.62 129 GLU A C 1
ATOM 1015 O O . GLU A 1 129 ? 7.805 8.314 -8.839 1.00 87.62 129 GLU A O 1
ATOM 1020 N N . LYS A 1 130 ? 5.854 7.424 -8.187 1.00 66.50 130 LYS A N 1
ATOM 1021 C CA . LYS A 1 130 ? 5.226 8.681 -7.732 1.00 66.50 130 LYS A CA 1
ATOM 1022 C C . LYS A 1 130 ? 5.949 9.430 -6.594 1.00 66.50 130 LYS A C 1
ATOM 1024 O O . LYS A 1 130 ? 5.485 10.496 -6.206 1.00 66.50 130 LYS A O 1
ATOM 1029 N N . ASN A 1 131 ? 7.064 8.909 -6.067 1.00 59.69 131 ASN A N 1
ATOM 1030 C CA . ASN A 1 131 ? 7.804 9.511 -4.943 1.00 59.69 131 ASN A CA 1
ATOM 1031 C C . ASN A 1 131 ? 9.258 9.902 -5.285 1.00 59.69 131 ASN A C 1
ATOM 1033 O O . ASN A 1 131 ? 10.019 10.222 -4.374 1.00 59.69 131 ASN A O 1
ATOM 1037 N N . SER A 1 132 ? 9.661 9.854 -6.557 1.00 55.75 132 SER A N 1
ATOM 1038 C CA . SER A 1 132 ? 10.998 10.282 -6.996 1.00 55.75 132 SER A CA 1
ATOM 1039 C C . SER A 1 132 ? 10.989 11.775 -7.352 1.00 55.75 132 SER A C 1
ATOM 1041 O O . SER A 1 132 ? 11.062 12.115 -8.528 1.00 55.75 132 SER A O 1
ATOM 1043 N N . ASN A 1 133 ? 10.850 12.650 -6.353 1.00 43.72 133 ASN A N 1
ATOM 1044 C CA . ASN A 1 133 ? 11.056 14.098 -6.497 1.00 43.72 133 ASN A CA 1
ATOM 1045 C C . ASN A 1 133 ? 12.162 14.558 -5.552 1.00 43.72 133 ASN A C 1
ATOM 1047 O O . ASN A 1 133 ? 12.048 14.242 -4.346 1.00 43.72 133 ASN A O 1
#

Sequence (133 aa):
MQSALFTQLIVPMAKVPRQVLRLLKIHLNKLNDPSLDLPQRQRTGDAILCMLGDMKTSFNDALKSTEPLPLPHVTPPAEIFASLQMIPDVARCDMLKSYGKLILNECLFQALMELPMDTKKEWLLMLNEKNSN

Organism: NCBI:txid206008

Radius of gyration: 28.06 Å; chains: 1; bounding box: 57×62×40 Å

Foldseek 3Di:
DDDDDPPPDPPPPPCPDVVNVVVVVVVVVVVVDPDPPDPPPVVVVVVVVVVVVVVVVVVVVVVVDPPDDPDPDQDDLVNLLVLLVPQPPADPVLSVLLSVVCNVPVVVSVVLVPDDSVCSRVVSVVVNVPPPD

pLDDT: mean 79.1, std 18.81, range [41.09, 97.75]